Protein AF-W5WEG9-F1 (afdb_monomer)

pLDDT: mean 80.94, std 6.18, range [58.5, 92.62]

Secondary structure (DSSP, 8-state):
-HHHHHHHHSTT-HHHHHHHHHHHHHHHHHHHHHHHHHHS-PPPPHHHHHHHHHHHHHHHHHHHHHHHHTT-S-HHHHHHHHHHHHHHHHHHHHHHHHHHHHH-SSHHHHHHHHHHHHHHHHHHHHHH-SSHHHHHHHHHHHHHHHHHHHHHHHT-

Nearest PDB structures (foldseek):
  8jd1-assembly1_2  TM=3.253E-01  e=3.189E+00  Homo sapiens

Foldseek 3Di:
DVLLVQLLVVAPPLVVLLVSLLVVQQVVLVVVVCCCCPPVVDDDDPVVSVVSNVVSNVLSSLSSSLSNCLPPPDLVSNLLSLLSVLQVLLLQLVVLQVVCVVPVPPNVVSPVSSVVSNVCSLCVSVVSDPDPVSSVSSVVSSVVSS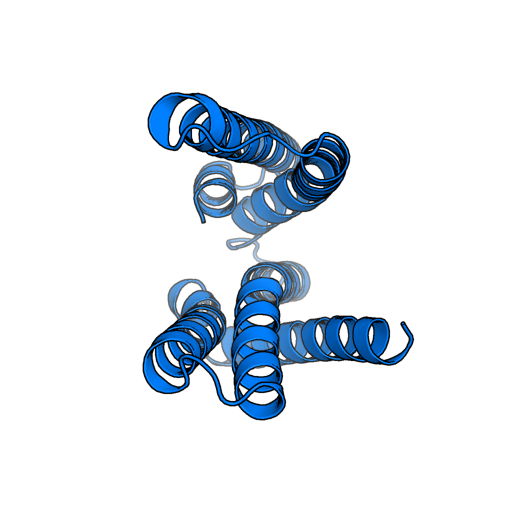VVVVVVVVVD

Structure (mmCIF, N/CA/C/O backbone):
data_AF-W5WEG9-F1
#
_entry.id   AF-W5WEG9-F1
#
loop_
_atom_site.group_PDB
_atom_site.id
_atom_site.type_symbol
_atom_site.label_atom_id
_atom_site.label_alt_id
_atom_site.label_comp_id
_atom_site.label_asym_id
_atom_site.label_entity_id
_atom_site.label_seq_id
_atom_site.pdbx_PDB_ins_code
_atom_site.Cartn_x
_atom_site.Cartn_y
_atom_site.Cartn_z
_atom_site.occupancy
_atom_site.B_iso_or_equiv
_atom_site.auth_seq_id
_atom_site.auth_comp_id
_atom_site.auth_asym_id
_atom_site.auth_atom_id
_atom_site.pdbx_PDB_model_num
ATOM 1 N N . MET A 1 1 ? 4.625 -3.050 3.878 1.00 58.50 1 MET A N 1
ATOM 2 C CA . MET A 1 1 ? 4.044 -3.956 4.902 1.00 58.50 1 MET A CA 1
ATOM 3 C C . MET A 1 1 ? 4.508 -3.639 6.323 1.00 58.50 1 MET A C 1
ATOM 5 O O . MET A 1 1 ? 3.668 -3.621 7.213 1.00 58.50 1 MET A O 1
ATOM 9 N N . ILE A 1 2 ? 5.797 -3.344 6.544 1.00 74.31 2 ILE A N 1
ATOM 10 C CA . ILE A 1 2 ? 6.351 -3.086 7.890 1.00 74.31 2 ILE A CA 1
ATOM 11 C C . ILE A 1 2 ? 5.648 -1.909 8.586 1.00 74.31 2 ILE A C 1
ATOM 13 O O . ILE A 1 2 ? 5.248 -2.027 9.734 1.00 74.31 2 ILE A O 1
ATOM 17 N N . THR A 1 3 ? 5.386 -0.817 7.868 1.00 74.38 3 THR A N 1
ATOM 18 C CA . THR A 1 3 ? 4.725 0.394 8.394 1.00 74.38 3 THR A CA 1
ATOM 19 C C . THR A 1 3 ? 3.315 0.129 8.933 1.00 74.38 3 THR A C 1
ATOM 21 O O . THR A 1 3 ? 2.974 0.569 10.028 1.00 74.38 3 THR A O 1
ATOM 24 N N . ILE A 1 4 ? 2.517 -0.650 8.196 1.00 70.25 4 ILE A N 1
ATOM 25 C CA . ILE A 1 4 ? 1.171 -1.081 8.603 1.00 70.25 4 ILE A CA 1
ATOM 26 C C . ILE A 1 4 ? 1.256 -2.014 9.816 1.00 70.25 4 ILE A C 1
ATOM 28 O O . ILE A 1 4 ? 0.478 -1.864 10.756 1.00 70.25 4 ILE A O 1
ATOM 32 N N . GLY A 1 5 ? 2.210 -2.952 9.821 1.00 75.56 5 GLY A N 1
ATOM 33 C CA . GLY A 1 5 ? 2.431 -3.869 10.942 1.00 75.56 5 GLY A CA 1
ATOM 34 C C . GLY A 1 5 ? 2.830 -3.142 12.229 1.00 75.56 5 GLY A C 1
ATOM 35 O O . GLY A 1 5 ? 2.264 -3.404 13.288 1.00 75.56 5 GLY A O 1
ATOM 36 N N . VAL A 1 6 ? 3.739 -2.168 12.129 1.00 80.06 6 VAL A N 1
ATOM 37 C CA . VAL A 1 6 ? 4.136 -1.296 13.244 1.00 80.06 6 VAL A CA 1
ATOM 38 C C . VAL A 1 6 ? 2.929 -0.510 13.761 1.00 80.06 6 VAL A C 1
ATOM 40 O O . VAL A 1 6 ? 2.660 -0.510 14.961 1.00 80.06 6 VAL A O 1
ATOM 43 N N . GLY A 1 7 ? 2.136 0.078 12.862 1.00 77.38 7 GLY A N 1
ATOM 44 C CA . GLY A 1 7 ? 0.908 0.779 13.227 1.00 77.38 7 GLY A CA 1
ATOM 45 C C . GLY A 1 7 ? -0.137 -0.115 13.903 1.00 77.38 7 GLY A C 1
ATOM 46 O O . GLY A 1 7 ? -0.775 0.300 14.868 1.00 77.38 7 GLY A O 1
ATOM 47 N N . ALA A 1 8 ? -0.278 -1.369 13.467 1.00 77.25 8 ALA A N 1
ATOM 48 C CA . ALA A 1 8 ? -1.230 -2.329 14.032 1.00 77.25 8 ALA A CA 1
ATOM 49 C C . ALA A 1 8 ? -0.933 -2.723 15.492 1.00 77.25 8 ALA A C 1
ATOM 51 O O . ALA A 1 8 ? -1.845 -3.165 16.207 1.00 77.25 8 ALA A O 1
ATOM 52 N N . ASN A 1 9 ? 0.316 -2.542 15.937 1.00 84.00 9 ASN A N 1
ATOM 53 C CA . ASN A 1 9 ? 0.730 -2.713 17.330 1.00 84.00 9 ASN A CA 1
ATOM 54 C C . ASN A 1 9 ? 0.426 -1.477 18.199 1.00 84.00 9 ASN A C 1
ATOM 56 O O . ASN A 1 9 ? 0.274 -1.606 19.410 1.00 84.00 9 ASN A O 1
ATOM 60 N N . LEU A 1 10 ? 0.235 -0.301 17.594 1.00 82.94 10 LEU A N 1
ATOM 61 C CA . LEU A 1 10 ? -0.058 0.973 18.266 1.00 82.94 10 LEU A CA 1
ATOM 62 C C . LEU A 1 10 ? -1.567 1.280 18.257 1.00 82.94 10 LEU A C 1
ATOM 64 O O . LEU A 1 10 ? -2.027 2.318 17.770 1.00 82.94 10 LEU A O 1
ATOM 68 N N . ARG A 1 11 ? -2.368 0.342 18.783 1.00 79.19 11 ARG A N 1
ATOM 69 C CA . ARG A 1 11 ? -3.841 0.438 18.801 1.00 79.19 11 ARG A CA 1
ATOM 70 C C . ARG A 1 11 ? -4.315 1.751 19.435 1.00 79.19 11 ARG A C 1
ATOM 72 O O . ARG A 1 11 ? -3.857 2.125 20.508 1.00 79.19 11 ARG A O 1
ATOM 79 N N . ASN A 1 12 ? -5.284 2.409 18.796 1.00 77.38 12 ASN A N 1
ATOM 80 C CA . ASN A 1 12 ? -5.888 3.686 19.216 1.00 77.38 12 ASN A CA 1
ATOM 81 C C . ASN A 1 12 ? -4.921 4.885 19.315 1.00 77.38 12 ASN A C 1
ATOM 83 O O . ASN A 1 12 ? -5.356 5.988 19.639 1.00 77.38 12 ASN A O 1
ATOM 87 N N . GLN A 1 13 ? -3.641 4.716 18.981 1.00 85.88 13 GLN A N 1
ATOM 88 C CA . GLN A 1 13 ? -2.633 5.774 19.014 1.00 85.88 13 GLN A CA 1
ATOM 89 C C . GLN A 1 13 ? -2.250 6.186 17.591 1.00 85.88 13 GLN A C 1
ATOM 91 O O . GLN A 1 13 ? -1.090 6.120 17.196 1.00 85.88 13 GLN A O 1
ATOM 96 N N . TRP A 1 14 ? -3.237 6.627 16.807 1.00 80.44 14 TRP A N 1
ATOM 97 C CA . TRP A 1 14 ? -3.074 6.940 15.379 1.00 80.44 14 TRP A CA 1
ATOM 98 C C . TRP A 1 14 ? -1.935 7.930 15.093 1.00 80.44 14 TRP A C 1
ATOM 100 O O . TRP A 1 14 ? -1.254 7.793 14.083 1.00 80.44 14 TRP A O 1
ATOM 110 N N . ARG A 1 15 ? -1.671 8.877 16.005 1.00 85.75 15 ARG A N 1
ATOM 111 C CA . ARG A 1 15 ? -0.544 9.821 15.900 1.00 85.75 15 ARG A CA 1
ATOM 112 C C . ARG A 1 15 ? 0.812 9.126 16.015 1.00 85.75 15 ARG A C 1
ATOM 114 O O . ARG A 1 15 ? 1.687 9.351 15.187 1.00 85.75 15 ARG A O 1
ATOM 121 N N . LEU A 1 16 ? 0.975 8.264 17.019 1.00 86.19 16 LEU A N 1
ATOM 122 C CA . LEU A 1 16 ? 2.210 7.499 17.213 1.00 86.19 16 LEU A CA 1
ATOM 123 C C . LEU A 1 16 ? 2.391 6.470 16.099 1.00 86.19 16 LEU A C 1
ATOM 125 O O . LEU A 1 16 ? 3.496 6.298 15.603 1.00 86.19 16 LEU A O 1
ATOM 129 N N . ALA A 1 17 ? 1.303 5.852 15.644 1.00 84.94 17 ALA A N 1
ATOM 130 C CA . ALA A 1 17 ? 1.312 4.943 14.510 1.00 84.94 17 ALA A CA 1
ATOM 131 C C . ALA A 1 17 ? 1.720 5.643 13.207 1.00 84.94 17 ALA A C 1
ATOM 133 O O . ALA A 1 17 ? 2.514 5.098 12.445 1.00 84.94 17 ALA A O 1
ATOM 134 N N . ALA A 1 18 ? 1.237 6.866 12.975 1.00 81.25 18 ALA A N 1
ATOM 135 C CA . ALA A 1 18 ? 1.644 7.690 11.845 1.00 81.25 18 ALA A CA 1
ATOM 136 C C . ALA A 1 18 ? 3.139 8.046 11.904 1.00 81.25 18 ALA A C 1
ATOM 138 O O . ALA A 1 18 ? 3.852 7.866 10.919 1.00 81.25 18 ALA A O 1
ATOM 139 N N . LEU A 1 19 ? 3.641 8.481 13.064 1.00 87.06 19 LEU A N 1
ATOM 140 C CA . LEU A 1 19 ? 5.068 8.765 13.254 1.00 87.06 19 LEU A CA 1
ATOM 141 C C . LEU A 1 19 ? 5.929 7.513 13.062 1.00 87.06 19 LEU A C 1
ATOM 143 O O . LEU A 1 19 ? 6.942 7.555 12.370 1.00 87.06 19 LEU A O 1
ATOM 147 N N . ALA A 1 20 ? 5.507 6.378 13.613 1.00 85.25 20 ALA A N 1
ATOM 148 C CA . ALA A 1 20 ? 6.223 5.122 13.453 1.00 85.25 20 ALA A CA 1
ATOM 149 C C . ALA A 1 20 ? 6.226 4.657 11.985 1.00 85.25 20 ALA A C 1
ATOM 151 O O . ALA A 1 20 ? 7.245 4.187 11.478 1.00 85.25 20 ALA A O 1
ATOM 152 N N . GLY A 1 21 ? 5.115 4.855 11.269 1.00 82.25 21 GLY A N 1
ATOM 153 C CA . GLY A 1 21 ? 5.023 4.623 9.831 1.00 82.25 21 GLY A CA 1
ATOM 154 C C . GLY A 1 21 ? 5.936 5.545 9.018 1.00 82.25 21 GLY A C 1
ATOM 155 O O . GLY A 1 21 ? 6.604 5.076 8.100 1.00 82.25 21 GLY A O 1
ATOM 156 N N . LEU A 1 22 ? 6.026 6.828 9.377 1.00 84.12 22 LEU A N 1
ATOM 157 C CA . LEU A 1 22 ? 6.958 7.781 8.770 1.00 84.12 22 LEU A CA 1
ATOM 158 C C . LEU A 1 22 ? 8.411 7.324 8.931 1.00 84.12 22 LEU A C 1
ATOM 160 O O . LEU A 1 22 ? 9.118 7.166 7.939 1.00 84.12 22 LEU A O 1
ATOM 164 N N . VAL A 1 23 ? 8.831 7.053 10.170 1.00 87.62 23 VAL A N 1
ATOM 165 C CA . VAL A 1 23 ? 10.198 6.612 10.489 1.00 87.62 23 VAL A CA 1
ATOM 166 C C . VAL A 1 23 ? 10.536 5.320 9.749 1.00 87.62 23 VAL A C 1
ATOM 168 O O . VAL A 1 23 ? 11.606 5.205 9.156 1.00 87.62 23 VAL A O 1
ATOM 171 N N . THR A 1 24 ? 9.600 4.370 9.712 1.00 85.69 24 THR A N 1
ATOM 172 C CA . THR A 1 24 ? 9.803 3.096 9.014 1.00 85.69 24 THR A CA 1
ATOM 173 C C . THR A 1 24 ? 9.954 3.294 7.503 1.00 85.69 24 THR A C 1
ATOM 175 O O . THR A 1 24 ? 10.818 2.662 6.900 1.00 85.69 24 THR A O 1
ATOM 178 N N . GLN A 1 25 ? 9.153 4.165 6.873 1.00 84.44 25 GLN A N 1
ATOM 179 C CA . GLN A 1 25 ? 9.291 4.419 5.435 1.00 84.44 25 GLN A CA 1
ATOM 180 C C . GLN A 1 25 ? 10.586 5.156 5.089 1.00 84.44 25 GLN A C 1
ATOM 182 O O . GLN A 1 25 ? 11.253 4.790 4.126 1.00 84.44 25 GLN A O 1
ATOM 187 N N . ILE A 1 26 ? 10.971 6.160 5.882 1.00 84.00 26 ILE A N 1
ATOM 188 C CA . ILE A 1 26 ? 12.247 6.861 5.695 1.00 84.00 26 ILE A CA 1
ATOM 189 C C . ILE A 1 26 ? 13.407 5.868 5.814 1.00 84.00 26 ILE A C 1
ATOM 191 O O . ILE A 1 26 ? 14.294 5.862 4.960 1.00 84.00 26 ILE A O 1
ATOM 195 N N . GLY A 1 27 ? 13.371 4.987 6.819 1.00 84.25 27 GLY A N 1
ATOM 196 C CA . GLY A 1 27 ? 14.353 3.917 6.978 1.00 84.25 27 GLY A CA 1
ATOM 197 C C . GLY A 1 27 ? 14.418 3.008 5.750 1.00 84.25 27 GLY A C 1
ATOM 198 O O . GLY A 1 27 ? 15.501 2.787 5.223 1.00 84.25 27 GLY A O 1
ATOM 199 N N . LEU A 1 28 ? 13.271 2.555 5.232 1.00 84.06 28 LEU A N 1
ATOM 200 C CA . LEU A 1 28 ? 13.207 1.692 4.046 1.00 84.06 28 LEU A CA 1
ATOM 201 C C . LEU A 1 28 ? 13.777 2.353 2.787 1.00 84.06 28 LEU A C 1
ATOM 203 O O . LEU A 1 28 ? 14.576 1.731 2.088 1.00 84.06 28 LEU A O 1
ATOM 207 N N . VAL A 1 29 ? 13.398 3.603 2.506 1.00 84.44 29 VAL A N 1
ATOM 208 C CA . VAL A 1 29 ? 13.931 4.361 1.363 1.00 84.44 29 VAL A CA 1
ATOM 209 C C . VAL A 1 29 ? 15.439 4.544 1.504 1.00 84.44 29 VAL A C 1
ATOM 211 O O . VAL A 1 29 ? 16.183 4.274 0.561 1.00 84.44 29 VAL A O 1
ATOM 214 N N . THR A 1 30 ? 15.898 4.932 2.695 1.00 83.88 30 THR A N 1
ATOM 215 C CA . THR A 1 30 ? 17.325 5.132 2.973 1.00 83.88 30 THR A CA 1
ATOM 216 C C . THR A 1 30 ? 18.102 3.828 2.794 1.00 83.88 30 THR A C 1
ATOM 218 O O . THR A 1 30 ? 19.081 3.799 2.056 1.00 83.88 30 THR A O 1
ATOM 221 N N . SER A 1 31 ? 17.644 2.722 3.388 1.00 83.56 31 SER A N 1
ATOM 222 C CA . SER A 1 31 ? 18.289 1.411 3.263 1.00 83.56 31 SER A CA 1
ATOM 223 C C . SER A 1 31 ? 18.304 0.892 1.826 1.00 83.56 31 SER A C 1
ATOM 225 O O . SER A 1 31 ? 19.329 0.370 1.397 1.00 83.56 31 SER A O 1
ATOM 227 N N . TYR A 1 32 ? 17.215 1.056 1.066 1.00 83.00 32 TYR A N 1
ATOM 228 C CA . TYR A 1 32 ? 17.167 0.653 -0.342 1.00 83.00 32 TYR A CA 1
ATOM 229 C C . TYR A 1 32 ? 18.214 1.398 -1.174 1.00 83.00 32 TYR A C 1
ATOM 231 O O . TYR A 1 32 ? 18.953 0.780 -1.941 1.00 83.00 32 TYR A O 1
ATOM 239 N N . TYR A 1 33 ? 18.311 2.717 -1.008 1.00 78.88 33 TYR A N 1
ATOM 240 C CA . TYR A 1 33 ? 19.258 3.515 -1.778 1.00 78.88 33 TYR A CA 1
ATOM 241 C C . TYR A 1 33 ? 20.706 3.318 -1.343 1.00 78.88 33 TYR A C 1
ATOM 243 O O . TYR A 1 33 ? 21.567 3.239 -2.216 1.00 78.88 33 TYR A O 1
ATOM 251 N N . SER A 1 34 ? 20.969 3.147 -0.046 1.00 80.19 34 SER A N 1
ATOM 252 C CA . SER A 1 34 ? 22.293 2.762 0.452 1.00 80.19 34 SER A CA 1
ATOM 253 C C . SER A 1 34 ? 22.715 1.391 -0.076 1.00 80.19 34 SER A C 1
ATOM 255 O O . SER A 1 34 ? 23.841 1.224 -0.528 1.00 80.19 34 SER A O 1
ATOM 257 N N . ALA A 1 35 ? 21.809 0.408 -0.091 1.00 80.31 35 ALA A N 1
ATOM 258 C CA . ALA A 1 35 ? 22.088 -0.901 -0.673 1.00 80.31 35 ALA A CA 1
ATOM 259 C C . ALA A 1 35 ? 22.362 -0.791 -2.181 1.00 80.31 35 ALA A C 1
ATOM 261 O O . ALA A 1 35 ? 23.316 -1.375 -2.681 1.00 80.31 35 ALA A O 1
ATOM 262 N N . LYS A 1 36 ? 21.569 -0.003 -2.913 1.00 77.75 36 LYS A N 1
ATOM 263 C CA . LYS A 1 36 ? 21.718 0.158 -4.364 1.00 77.75 36 LYS A CA 1
ATOM 264 C C . LYS A 1 36 ? 23.007 0.884 -4.760 1.00 77.75 36 LYS A C 1
ATOM 266 O O . LYS A 1 36 ? 23.621 0.503 -5.752 1.00 77.75 36 LYS A O 1
ATOM 271 N N . SER A 1 37 ? 23.426 1.898 -4.003 1.00 75.38 37 SER A N 1
ATOM 272 C CA . SER A 1 37 ? 24.675 2.616 -4.274 1.00 75.38 37 SER A CA 1
ATOM 273 C C . SER A 1 37 ? 25.911 1.812 -3.884 1.00 75.38 37 SER A C 1
ATOM 275 O O . SER A 1 37 ? 26.870 1.781 -4.649 1.00 75.38 37 SER A O 1
ATOM 277 N N . VAL A 1 38 ? 25.884 1.137 -2.729 1.00 73.25 38 VAL A N 1
ATOM 278 C CA . VAL A 1 38 ? 27.046 0.416 -2.188 1.00 73.25 38 VAL A CA 1
ATOM 279 C C . VAL A 1 38 ? 27.216 -0.965 -2.823 1.00 73.25 38 VAL A C 1
ATOM 281 O O . VAL A 1 38 ? 28.337 -1.343 -3.144 1.00 73.25 38 VAL A O 1
ATOM 284 N N . LEU A 1 39 ? 26.132 -1.726 -3.017 1.00 68.38 39 LEU A N 1
ATOM 285 C CA . LEU A 1 39 ? 26.214 -3.125 -3.466 1.00 68.38 39 LEU A CA 1
ATOM 286 C C . LEU A 1 39 ? 26.129 -3.280 -4.986 1.00 68.38 39 LEU A C 1
ATOM 288 O O . LEU A 1 39 ? 26.741 -4.192 -5.530 1.00 68.38 39 LEU A O 1
ATOM 292 N N . ALA A 1 40 ? 25.364 -2.427 -5.673 1.00 70.19 40 ALA A N 1
ATOM 293 C CA . ALA A 1 40 ? 25.126 -2.574 -7.112 1.00 70.19 40 ALA A CA 1
ATOM 294 C C . ALA A 1 40 ? 25.946 -1.602 -7.978 1.00 70.19 40 ALA A C 1
ATOM 296 O O . ALA A 1 40 ? 25.884 -1.685 -9.202 1.00 70.19 40 ALA A O 1
ATOM 297 N N . GLY A 1 41 ? 26.686 -0.663 -7.371 1.00 72.00 41 GLY A N 1
ATOM 298 C CA . GLY A 1 41 ? 27.528 0.304 -8.088 1.00 72.00 41 GLY A CA 1
ATOM 299 C C . GLY A 1 41 ? 26.763 1.222 -9.052 1.00 72.00 41 GLY A C 1
ATOM 300 O O . GLY A 1 41 ? 27.363 1.845 -9.926 1.00 72.00 41 GLY A O 1
ATOM 301 N N . HIS A 1 42 ? 25.436 1.298 -8.934 1.00 71.62 42 HIS A N 1
ATOM 302 C CA . HIS A 1 42 ? 24.611 2.087 -9.838 1.00 71.62 42 HIS A CA 1
ATOM 303 C C . HIS A 1 42 ? 24.515 3.546 -9.370 1.00 71.62 42 HIS A C 1
ATOM 305 O O . HIS A 1 42 ? 24.237 3.790 -8.191 1.00 71.62 42 HIS A O 1
ATOM 311 N N . PRO A 1 43 ? 24.679 4.530 -10.276 1.00 70.31 43 PRO A N 1
ATOM 312 C CA . PRO A 1 43 ? 24.562 5.939 -9.927 1.00 70.31 43 PRO A CA 1
ATOM 313 C C . PRO A 1 43 ? 23.147 6.261 -9.431 1.00 70.31 43 PRO A C 1
ATOM 315 O O . PRO A 1 43 ? 22.138 5.912 -10.051 1.00 70.31 43 PRO A O 1
ATOM 318 N N . LEU A 1 44 ? 23.077 6.932 -8.281 1.00 71.94 44 LEU A N 1
ATOM 319 C CA . LEU A 1 44 ? 21.829 7.380 -7.676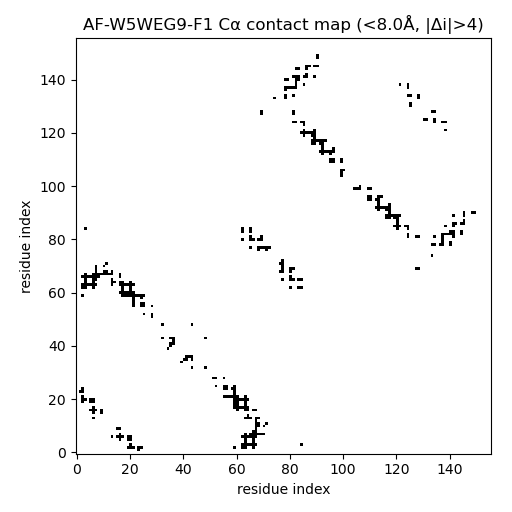 1.00 71.94 44 LEU A CA 1
ATOM 320 C C . LEU A 1 44 ? 21.300 8.610 -8.417 1.00 71.94 44 LEU A C 1
ATOM 322 O O . LEU A 1 44 ? 21.920 9.670 -8.401 1.00 71.94 44 LEU A O 1
ATOM 326 N N . SER A 1 45 ? 20.113 8.501 -9.011 1.00 80.44 45 SER A N 1
ATOM 327 C CA . SER A 1 45 ? 19.381 9.682 -9.471 1.00 80.44 45 SER A CA 1
ATOM 328 C C . SER A 1 45 ? 18.855 10.462 -8.263 1.00 80.44 45 SER A C 1
ATOM 330 O O . SER A 1 45 ? 18.007 9.962 -7.517 1.00 80.44 45 SER A O 1
ATOM 332 N N . VAL A 1 46 ? 19.333 11.700 -8.092 1.00 76.75 46 VAL A N 1
ATOM 333 C CA . VAL A 1 46 ? 18.861 12.631 -7.050 1.00 76.75 46 VAL A CA 1
ATOM 334 C C . VAL A 1 46 ? 17.353 12.863 -7.180 1.00 76.75 46 VAL A C 1
ATOM 336 O O . VAL A 1 46 ? 16.645 12.883 -6.176 1.00 76.75 46 VAL A O 1
ATOM 339 N N . ALA A 1 47 ? 16.840 12.946 -8.412 1.00 73.19 47 ALA A N 1
ATOM 340 C CA . ALA A 1 47 ? 15.410 13.095 -8.670 1.00 73.19 47 ALA A CA 1
ATOM 341 C C . ALA A 1 47 ? 14.604 11.904 -8.128 1.00 73.19 47 ALA A C 1
ATOM 343 O O . ALA A 1 47 ? 13.587 12.100 -7.465 1.00 73.19 47 ALA A O 1
ATOM 344 N N . SER A 1 48 ? 15.083 10.673 -8.337 1.00 70.19 48 SER A N 1
ATOM 345 C CA . SER A 1 48 ? 14.424 9.486 -7.788 1.00 70.19 48 SER A CA 1
ATOM 346 C C . SER A 1 48 ? 14.446 9.507 -6.259 1.00 70.19 48 SER A C 1
ATOM 348 O O . SER A 1 48 ? 13.400 9.331 -5.644 1.00 70.19 48 SER A O 1
ATOM 350 N N . LEU A 1 49 ? 15.591 9.800 -5.633 1.00 77.38 49 LEU A N 1
ATOM 351 C CA . LEU A 1 49 ? 15.688 9.877 -4.171 1.00 77.38 49 LEU A CA 1
ATOM 352 C C . LEU A 1 49 ? 14.678 10.874 -3.583 1.00 77.38 49 LEU A C 1
ATOM 354 O O . LEU A 1 49 ? 13.988 10.545 -2.618 1.00 77.38 49 LEU A O 1
ATOM 358 N N . VAL A 1 50 ? 14.554 12.061 -4.183 1.00 80.38 50 VAL A N 1
ATOM 359 C CA . VAL A 1 50 ? 13.600 13.094 -3.751 1.00 80.38 50 VAL A CA 1
ATOM 360 C C . VAL A 1 50 ? 12.158 12.608 -3.900 1.00 80.38 50 VAL A C 1
ATOM 362 O O . VAL A 1 50 ? 11.390 12.693 -2.944 1.00 80.38 50 VAL A O 1
ATOM 365 N N . ILE A 1 51 ? 11.792 12.044 -5.055 1.00 73.25 51 ILE A N 1
ATOM 366 C CA . ILE A 1 51 ? 10.432 11.544 -5.305 1.00 73.25 51 ILE A CA 1
ATOM 367 C C . ILE A 1 51 ? 10.071 10.434 -4.313 1.00 73.25 51 ILE A C 1
ATOM 369 O O . ILE A 1 51 ? 9.028 10.505 -3.667 1.00 73.25 51 ILE A O 1
ATOM 373 N N . TYR A 1 52 ? 10.936 9.434 -4.137 1.00 74.06 52 TYR A N 1
ATOM 374 C CA . TYR A 1 52 ? 10.670 8.324 -3.220 1.00 74.06 52 TYR A CA 1
ATOM 375 C C . TYR A 1 52 ? 10.667 8.764 -1.753 1.00 74.06 52 TYR A C 1
ATOM 377 O O . TYR A 1 52 ? 9.878 8.239 -0.971 1.00 74.06 52 TYR A O 1
ATOM 385 N N . SER A 1 53 ? 11.472 9.763 -1.381 1.00 79.00 53 SER A N 1
ATOM 386 C CA . SER A 1 53 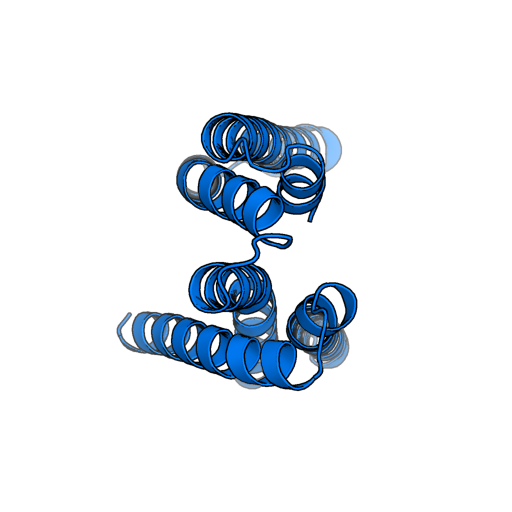? 11.432 10.357 -0.039 1.00 79.00 53 SER A CA 1
ATOM 387 C C . SER A 1 53 ? 10.121 11.101 0.209 1.00 79.00 53 SER A C 1
ATOM 389 O O . SER A 1 53 ? 9.504 10.914 1.253 1.00 79.00 53 SER A O 1
ATOM 391 N N . LEU A 1 54 ? 9.642 11.888 -0.760 1.00 79.94 54 LEU A N 1
ATOM 392 C CA . LEU A 1 54 ? 8.340 12.552 -0.665 1.00 79.94 54 LEU A CA 1
ATOM 393 C C . LEU A 1 54 ? 7.214 11.524 -0.542 1.00 79.94 54 LEU A C 1
ATOM 395 O O . LEU A 1 54 ? 6.399 11.608 0.375 1.00 79.94 54 LEU A O 1
ATOM 399 N N . VAL A 1 55 ? 7.210 10.502 -1.399 1.00 74.50 55 VAL A N 1
ATOM 400 C CA . VAL A 1 55 ? 6.239 9.402 -1.323 1.00 74.50 55 VAL A CA 1
ATOM 401 C C . VAL A 1 55 ? 6.297 8.720 0.046 1.00 74.50 55 VAL A C 1
ATOM 403 O O . VAL A 1 55 ? 5.251 8.487 0.642 1.00 74.50 55 VAL A O 1
ATOM 406 N N . ALA A 1 56 ? 7.486 8.459 0.593 1.00 75.06 56 ALA A N 1
ATOM 407 C CA . ALA A 1 56 ? 7.657 7.903 1.934 1.00 75.06 56 ALA A CA 1
ATOM 408 C C . ALA A 1 56 ? 7.090 8.805 3.040 1.00 75.06 56 ALA A C 1
ATOM 410 O O . ALA A 1 56 ? 6.437 8.300 3.957 1.00 75.06 56 ALA A O 1
ATOM 411 N N . VAL A 1 57 ? 7.287 10.122 2.938 1.00 81.69 57 VAL A N 1
ATOM 412 C CA . VAL A 1 57 ? 6.778 11.107 3.903 1.00 81.69 57 VAL A CA 1
ATOM 413 C C . VAL A 1 57 ? 5.253 11.148 3.924 1.00 81.69 57 VAL A C 1
ATOM 415 O O . VAL A 1 57 ? 4.671 11.295 4.995 1.00 81.69 57 VAL A O 1
ATOM 418 N N . PHE A 1 58 ? 4.590 10.965 2.781 1.00 75.81 58 PHE A N 1
ATOM 419 C CA . PHE A 1 58 ? 3.126 10.933 2.722 1.00 75.81 58 PHE A CA 1
ATOM 420 C C . PHE A 1 58 ? 2.552 9.543 3.026 1.00 75.81 58 PHE A C 1
ATOM 422 O O . PHE A 1 58 ? 1.624 9.403 3.824 1.00 75.81 58 PHE A O 1
ATOM 429 N N . ALA A 1 59 ? 3.116 8.495 2.428 1.00 72.50 59 ALA A N 1
ATOM 430 C CA . ALA A 1 59 ? 2.612 7.132 2.555 1.00 72.50 59 ALA A CA 1
ATOM 431 C C . ALA A 1 59 ? 2.898 6.526 3.935 1.00 72.50 59 ALA A C 1
ATOM 433 O O . ALA A 1 59 ? 2.068 5.790 4.458 1.00 72.50 59 ALA A O 1
ATOM 434 N N . GLY A 1 60 ? 4.042 6.834 4.553 1.00 77.56 60 GLY A N 1
ATOM 435 C CA . GLY A 1 60 ? 4.431 6.304 5.863 1.00 77.56 60 GLY A CA 1
ATOM 436 C C . GLY A 1 60 ? 3.394 6.584 6.954 1.00 77.56 60 GLY A C 1
ATOM 437 O O . GLY A 1 60 ? 2.854 5.625 7.517 1.00 77.56 60 GLY A O 1
ATOM 438 N N . PRO A 1 61 ? 3.051 7.859 7.215 1.00 79.62 61 PRO A N 1
ATOM 439 C CA . PRO A 1 61 ? 1.993 8.248 8.141 1.00 79.62 61 PRO A CA 1
ATOM 440 C C . PRO A 1 61 ? 0.650 7.590 7.854 1.00 79.62 61 PRO A C 1
ATOM 442 O O . PRO A 1 61 ? 0.018 7.068 8.772 1.00 79.62 61 PRO A O 1
ATOM 445 N N . LEU A 1 62 ? 0.229 7.579 6.586 1.00 75.25 62 LEU A N 1
ATOM 446 C CA . LEU A 1 62 ? -1.056 7.015 6.175 1.00 75.25 62 LEU A CA 1
ATOM 447 C C . LEU A 1 62 ? -1.105 5.504 6.407 1.00 75.25 62 LEU A C 1
ATOM 449 O O . LEU A 1 62 ? -2.061 5.009 6.997 1.00 75.25 62 LEU A O 1
ATOM 453 N N . CYS A 1 63 ? -0.061 4.772 6.018 1.00 74.06 63 CYS A N 1
ATOM 454 C CA . CYS A 1 63 ? 0.043 3.334 6.243 1.00 74.06 63 CYS A CA 1
ATOM 455 C C . CYS A 1 63 ? 0.126 2.984 7.736 1.00 74.06 63 CYS A C 1
ATOM 457 O O . CYS A 1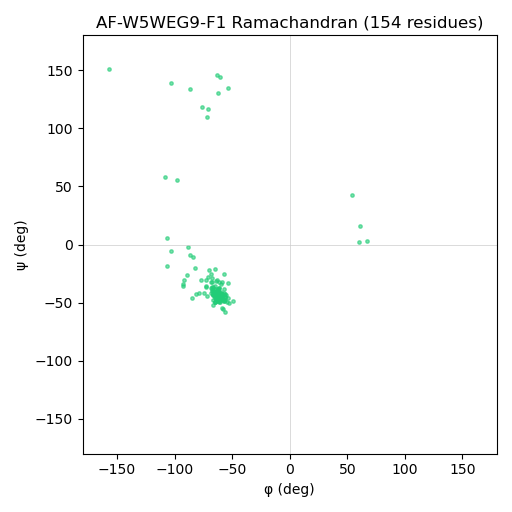 63 ? -0.510 2.028 8.180 1.00 74.06 63 CYS A O 1
ATOM 459 N N . GLY A 1 64 ? 0.884 3.752 8.521 1.00 77.38 64 GLY A N 1
ATOM 460 C CA . GLY A 1 64 ? 0.985 3.563 9.967 1.00 77.38 64 GLY A CA 1
ATOM 461 C C . GLY A 1 64 ? -0.346 3.818 10.678 1.00 77.38 64 GLY A C 1
ATOM 462 O O . GLY A 1 64 ? -0.829 2.967 11.426 1.00 77.38 64 GLY A O 1
ATOM 463 N N . ALA A 1 65 ? -0.999 4.945 10.384 1.00 76.81 65 ALA A N 1
ATOM 464 C CA . ALA A 1 65 ? -2.318 5.272 10.920 1.00 76.81 65 ALA A CA 1
ATOM 465 C C . ALA A 1 65 ? -3.381 4.247 10.496 1.00 76.81 65 ALA A C 1
ATOM 467 O O . ALA A 1 65 ? -4.148 3.782 11.339 1.00 76.81 65 ALA A O 1
ATOM 468 N N . ALA A 1 66 ? -3.384 3.836 9.222 1.00 72.19 66 ALA A N 1
ATOM 469 C CA . ALA A 1 66 ? -4.260 2.783 8.719 1.00 72.19 66 ALA A CA 1
ATOM 470 C C . ALA A 1 66 ? -4.089 1.493 9.531 1.00 72.19 66 ALA A C 1
ATOM 472 O O . ALA A 1 66 ? -5.090 0.915 9.947 1.00 72.19 66 ALA A O 1
ATOM 473 N N . GLY A 1 67 ? -2.844 1.104 9.839 1.00 74.19 67 GLY A N 1
ATOM 474 C CA . GLY A 1 67 ? -2.506 -0.026 10.709 1.00 74.19 67 GLY A CA 1
ATOM 475 C C . GLY A 1 67 ? -3.167 0.047 12.090 1.00 74.19 67 GLY A C 1
ATOM 476 O O . GLY A 1 67 ? -3.830 -0.904 12.512 1.00 74.19 67 GLY A O 1
ATOM 477 N N . ALA A 1 68 ? -3.058 1.190 12.772 1.00 78.62 68 ALA A N 1
ATOM 478 C CA . ALA A 1 68 ? -3.690 1.402 14.080 1.00 78.62 68 ALA A CA 1
ATOM 479 C C . ALA A 1 68 ? -5.226 1.346 14.014 1.00 78.62 68 ALA A C 1
ATOM 481 O O . ALA A 1 68 ? -5.880 0.904 14.964 1.00 78.62 68 ALA A O 1
ATOM 482 N N . CYS A 1 69 ? -5.792 1.749 12.876 1.00 77.31 69 CYS A N 1
ATOM 483 C CA . CYS A 1 69 ? -7.224 1.790 12.606 1.00 77.31 69 CYS A CA 1
ATOM 484 C C . CYS A 1 69 ? -7.826 0.453 12.138 1.00 77.31 69 CYS A C 1
ATOM 486 O O . CYS A 1 69 ? -9.049 0.302 12.142 1.00 77.31 69 CYS A O 1
ATOM 488 N N . LEU A 1 70 ? -7.014 -0.557 11.797 1.00 73.88 70 LEU A N 1
ATOM 489 C CA . LEU A 1 70 ? -7.497 -1.871 11.328 1.00 73.88 70 LEU A CA 1
ATOM 490 C C . LEU A 1 70 ? -8.436 -2.561 12.327 1.00 73.88 70 LEU A C 1
ATOM 492 O O . LEU A 1 70 ? -9.269 -3.391 11.959 1.00 73.88 70 LEU A O 1
ATOM 496 N N . ARG A 1 71 ? -8.306 -2.224 13.613 1.00 71.06 71 ARG A N 1
ATOM 497 C CA . ARG A 1 71 ? -9.083 -2.815 14.706 1.00 71.06 71 ARG A CA 1
ATOM 498 C C . ARG A 1 71 ? -10.148 -1.881 15.279 1.00 71.06 71 ARG A C 1
ATOM 500 O O . ARG A 1 71 ? -10.805 -2.283 16.246 1.00 71.06 71 ARG A O 1
ATOM 507 N N . ASP A 1 72 ? -10.344 -0.709 14.671 1.00 78.12 72 ASP A N 1
ATOM 508 C CA . ASP A 1 72 ? -11.363 0.260 15.070 1.00 78.12 72 ASP A CA 1
ATOM 509 C C . ASP A 1 72 ? -12.770 -0.362 14.962 1.00 78.12 72 ASP A C 1
ATOM 511 O O . ASP A 1 72 ? -13.064 -1.198 14.094 1.00 78.12 72 ASP A O 1
ATOM 515 N N . ARG A 1 73 ? -13.649 0.018 15.894 1.00 77.44 73 ARG A N 1
ATOM 516 C CA . ARG A 1 73 ? -15.062 -0.375 15.891 1.00 77.44 73 ARG A CA 1
ATOM 517 C C . ARG A 1 73 ? -15.825 0.325 14.766 1.00 77.44 73 ARG A C 1
ATOM 519 O O . ARG A 1 73 ? -16.790 -0.241 14.256 1.00 77.44 73 ARG A O 1
ATOM 526 N N . ARG A 1 74 ? -15.384 1.514 14.348 1.00 82.50 74 ARG A N 1
ATOM 527 C CA . ARG A 1 74 ? -16.001 2.303 13.278 1.00 82.50 74 ARG A CA 1
ATOM 528 C C . ARG A 1 74 ? -15.728 1.658 11.919 1.00 82.50 74 ARG A C 1
ATOM 530 O O . ARG A 1 74 ? -14.613 1.696 11.403 1.00 82.50 74 ARG A O 1
ATOM 537 N N . LEU A 1 75 ? -16.783 1.097 11.328 1.00 82.12 75 LEU A N 1
ATOM 538 C CA . LEU A 1 75 ? -16.759 0.409 10.034 1.00 82.12 75 LEU A CA 1
ATOM 539 C C . LEU A 1 75 ? -16.060 1.224 8.935 1.00 82.12 75 LEU A C 1
ATOM 541 O O . LEU A 1 75 ? -15.209 0.696 8.228 1.00 82.12 75 LEU A O 1
ATOM 545 N N . LEU A 1 76 ? -16.418 2.503 8.805 1.00 85.44 76 LEU A N 1
ATOM 546 C CA . LEU A 1 76 ? -15.963 3.362 7.712 1.00 85.44 76 LEU A CA 1
ATOM 547 C C . LEU A 1 76 ? -14.443 3.579 7.746 1.00 85.44 76 LEU A C 1
ATOM 549 O O . LEU A 1 76 ? -13.774 3.396 6.735 1.00 85.44 76 LEU A O 1
ATOM 553 N N . ILE A 1 77 ? -13.885 3.864 8.926 1.00 81.94 77 ILE A N 1
ATOM 554 C CA . ILE A 1 77 ? -12.438 4.052 9.111 1.00 81.94 77 ILE A CA 1
ATOM 555 C C . ILE A 1 77 ? -11.687 2.756 8.785 1.00 81.94 77 ILE A C 1
ATOM 557 O O . ILE A 1 77 ? -10.676 2.786 8.084 1.00 81.94 77 ILE A O 1
ATOM 561 N N . ARG A 1 78 ? -12.200 1.607 9.240 1.00 81.56 78 ARG A N 1
ATOM 562 C CA . ARG A 1 78 ? -11.596 0.296 8.976 1.00 81.56 78 ARG A CA 1
ATOM 563 C C . ARG A 1 78 ? -11.579 -0.035 7.481 1.00 81.56 78 ARG A C 1
ATOM 565 O O . ARG A 1 78 ? -10.539 -0.418 6.957 1.00 81.56 78 ARG A O 1
ATOM 572 N N . VAL A 1 79 ? -12.708 0.147 6.795 1.00 85.12 79 VAL A N 1
ATOM 573 C CA . VAL A 1 79 ? -12.856 -0.119 5.354 1.00 85.12 79 VAL A CA 1
ATOM 574 C C . VAL A 1 79 ? -11.943 0.780 4.520 1.00 85.12 79 VAL A C 1
ATOM 576 O O . VAL A 1 79 ? -11.249 0.279 3.637 1.00 85.12 79 VAL A O 1
ATOM 579 N N . LEU A 1 80 ? -11.891 2.082 4.824 1.00 84.81 80 LEU A N 1
ATOM 580 C CA . LEU A 1 80 ? -10.996 3.018 4.139 1.00 84.81 80 LEU A CA 1
ATOM 581 C C . LEU A 1 80 ? -9.526 2.651 4.357 1.00 84.81 80 LEU A C 1
ATOM 583 O O . LEU A 1 80 ? -8.756 2.617 3.404 1.00 84.81 80 LEU A O 1
ATOM 587 N N . SER A 1 81 ? -9.150 2.319 5.593 1.00 79.25 81 SER A N 1
ATOM 588 C CA . SER A 1 81 ? -7.775 1.936 5.939 1.00 79.25 81 SER A CA 1
ATOM 589 C C . SER A 1 81 ? -7.326 0.682 5.184 1.00 79.25 81 SER A C 1
ATOM 591 O O . SER A 1 81 ? -6.214 0.636 4.663 1.00 79.25 81 SER A O 1
ATOM 593 N N . LEU A 1 82 ? -8.207 -0.319 5.083 1.00 81.19 82 LEU A N 1
ATOM 594 C CA . LEU A 1 82 ? -7.972 -1.534 4.301 1.00 81.19 82 LEU A CA 1
ATOM 595 C C . LEU A 1 82 ? -7.861 -1.236 2.800 1.00 81.19 82 LEU A C 1
ATOM 597 O O . LEU A 1 82 ? -6.959 -1.753 2.145 1.00 81.19 82 LEU A O 1
ATOM 601 N N . GLY A 1 83 ? -8.734 -0.378 2.265 1.00 84.31 83 GLY A N 1
ATOM 602 C CA . GLY A 1 83 ? -8.700 0.027 0.859 1.00 84.31 83 GLY A CA 1
ATOM 603 C C . GLY A 1 83 ? -7.406 0.759 0.495 1.00 84.31 83 GLY A C 1
ATOM 604 O O . GLY A 1 83 ? -6.735 0.385 -0.463 1.00 84.31 83 GLY A O 1
ATOM 605 N N . VAL A 1 84 ? -6.997 1.732 1.316 1.00 82.00 84 VAL A N 1
ATOM 606 C CA . VAL A 1 84 ? -5.737 2.481 1.156 1.00 82.00 84 VAL A CA 1
ATOM 607 C C . VAL A 1 84 ? -4.516 1.566 1.265 1.00 82.00 84 VAL A C 1
ATOM 609 O O . VAL A 1 84 ? -3.559 1.734 0.518 1.00 82.00 84 VAL A O 1
ATOM 612 N N . ALA A 1 85 ? -4.541 0.572 2.155 1.00 80.62 85 ALA A N 1
ATOM 613 C CA . ALA A 1 85 ? -3.460 -0.407 2.272 1.00 80.62 85 ALA A CA 1
ATOM 614 C C . ALA A 1 85 ? -3.339 -1.331 1.047 1.00 80.62 85 ALA A C 1
ATOM 616 O O . ALA A 1 85 ? -2.247 -1.820 0.760 1.00 80.62 85 ALA A O 1
ATOM 617 N N . SER A 1 86 ? -4.453 -1.578 0.354 1.00 83.75 86 SER A N 1
ATOM 618 C CA . SER A 1 86 ? -4.562 -2.548 -0.742 1.00 83.75 86 SER A CA 1
ATOM 619 C C . SER A 1 86 ? -4.313 -1.921 -2.115 1.00 83.75 86 SER A C 1
ATOM 621 O O . SER A 1 86 ? -3.706 -2.551 -2.977 1.00 83.75 86 SER A O 1
ATOM 623 N N . ALA A 1 87 ? -4.744 -0.671 -2.309 1.00 85.94 87 ALA A N 1
ATOM 624 C CA . ALA A 1 87 ? -4.713 0.014 -3.599 1.00 85.94 87 ALA A CA 1
ATOM 625 C C . ALA A 1 87 ? -3.323 0.097 -4.261 1.00 85.94 87 ALA A C 1
ATOM 627 O O . ALA A 1 87 ? -3.261 -0.166 -5.460 1.00 85.94 87 ALA A O 1
ATOM 628 N N . PRO A 1 88 ? -2.212 0.393 -3.549 1.00 84.88 88 PRO A N 1
ATOM 629 C CA . PRO A 1 88 ? -0.893 0.476 -4.179 1.00 84.88 88 PRO A CA 1
ATOM 630 C C . PRO A 1 88 ? -0.469 -0.835 -4.844 1.00 84.88 88 PRO A C 1
ATOM 632 O O . PRO A 1 88 ? 0.019 -0.822 -5.964 1.00 84.88 88 PRO A O 1
ATOM 635 N N . TRP A 1 89 ? -0.738 -1.975 -4.201 1.00 87.25 89 TRP A N 1
ATOM 636 C CA . TRP A 1 89 ? -0.393 -3.293 -4.738 1.00 87.25 89 TRP A CA 1
ATOM 637 C C . TRP A 1 89 ? -1.173 -3.615 -6.009 1.00 87.25 89 TRP A C 1
ATOM 639 O O . TRP A 1 89 ? -0.612 -4.091 -6.990 1.00 87.25 89 TRP A O 1
ATOM 649 N N . ILE A 1 90 ? -2.473 -3.317 -6.012 1.00 88.12 90 ILE A N 1
ATOM 650 C CA . ILE A 1 90 ? -3.309 -3.539 -7.193 1.00 88.12 90 ILE A CA 1
ATOM 651 C C . ILE A 1 90 ? -2.864 -2.603 -8.324 1.00 88.12 90 ILE A C 1
ATOM 653 O O . ILE A 1 90 ? -2.721 -3.054 -9.456 1.00 88.12 90 ILE A O 1
ATOM 657 N N . ALA A 1 91 ? -2.594 -1.327 -8.028 1.00 87.38 91 ALA A N 1
ATOM 658 C CA . ALA A 1 91 ? -2.138 -0.356 -9.019 1.00 87.38 91 ALA A CA 1
ATOM 659 C C . ALA A 1 91 ? -0.788 -0.747 -9.637 1.00 87.38 91 ALA A C 1
ATOM 661 O O . ALA A 1 91 ? -0.655 -0.743 -10.860 1.00 87.38 91 ALA A O 1
ATOM 662 N N . ASP A 1 92 ? 0.192 -1.129 -8.816 1.00 85.88 92 ASP A N 1
ATOM 663 C CA . ASP A 1 92 ? 1.514 -1.543 -9.291 1.00 85.88 92 ASP A CA 1
ATOM 664 C C . ASP A 1 92 ? 1.435 -2.837 -10.106 1.00 85.88 92 ASP A C 1
ATOM 666 O O . ASP A 1 92 ? 2.068 -2.943 -11.157 1.00 85.88 92 ASP A O 1
ATOM 670 N N . GLY A 1 93 ? 0.593 -3.790 -9.695 1.00 87.31 93 GLY A N 1
ATOM 671 C CA . GLY A 1 93 ? 0.371 -5.010 -10.462 1.00 87.31 93 GLY A CA 1
ATOM 672 C C . GLY A 1 93 ? -0.296 -4.758 -11.818 1.00 87.31 93 GLY A C 1
ATOM 673 O O . GLY A 1 93 ? 0.162 -5.280 -12.835 1.00 87.31 93 GLY A O 1
ATOM 674 N N . VAL A 1 94 ? -1.318 -3.894 -11.867 1.00 88.62 94 VAL A N 1
ATOM 675 C CA . VAL A 1 94 ? -1.973 -3.479 -13.122 1.00 88.62 94 VAL A CA 1
ATOM 676 C C . VAL A 1 94 ? -0.983 -2.767 -14.042 1.00 88.62 94 VAL A C 1
ATOM 678 O O . VAL A 1 94 ? -0.885 -3.122 -15.215 1.00 88.62 94 VAL A O 1
ATOM 681 N N . ARG A 1 95 ? -0.200 -1.815 -13.522 1.00 85.56 95 ARG A N 1
ATOM 682 C CA . ARG A 1 95 ? 0.841 -1.112 -14.292 1.00 85.56 95 ARG A CA 1
ATOM 683 C C . ARG A 1 95 ? 1.900 -2.067 -14.828 1.00 85.56 95 ARG A C 1
ATOM 685 O O . ARG A 1 95 ? 2.287 -1.952 -15.989 1.00 85.56 95 ARG A O 1
ATOM 692 N N . GLY A 1 96 ? 2.344 -3.014 -14.003 1.00 83.00 96 GLY A N 1
ATOM 693 C CA . GLY A 1 96 ? 3.291 -4.052 -14.398 1.00 83.00 96 GLY A CA 1
ATOM 694 C C . GLY A 1 96 ? 2.773 -4.861 -15.585 1.00 83.00 96 GLY A C 1
ATOM 695 O O . GLY A 1 96 ? 3.471 -4.993 -16.590 1.00 83.00 96 GLY A O 1
ATOM 696 N N . ILE A 1 97 ? 1.521 -5.321 -15.520 1.00 86.31 97 ILE A N 1
ATOM 697 C CA . ILE A 1 97 ? 0.885 -6.077 -16.608 1.00 86.31 97 ILE A CA 1
ATOM 698 C C . ILE A 1 97 ? 0.711 -5.203 -17.857 1.00 86.31 97 ILE A C 1
ATOM 700 O O . ILE A 1 97 ? 1.139 -5.605 -18.937 1.00 86.31 97 ILE A O 1
ATOM 704 N N . MET A 1 98 ? 0.152 -3.996 -17.729 1.00 84.81 98 MET A N 1
ATOM 705 C CA . MET A 1 98 ? -0.072 -3.092 -18.866 1.00 84.81 98 MET A CA 1
ATOM 706 C C . MET A 1 98 ? 1.233 -2.723 -19.581 1.00 84.81 98 MET A C 1
ATOM 708 O O . MET A 1 98 ? 1.308 -2.803 -20.806 1.00 84.81 98 MET A O 1
ATOM 712 N N . GLY A 1 99 ? 2.284 -2.376 -18.832 1.00 80.44 99 GLY A N 1
ATOM 713 C CA . GLY A 1 99 ? 3.592 -2.050 -19.404 1.00 80.44 99 GLY A CA 1
ATOM 714 C C . GLY A 1 99 ? 4.243 -3.241 -20.111 1.00 80.44 99 GLY A C 1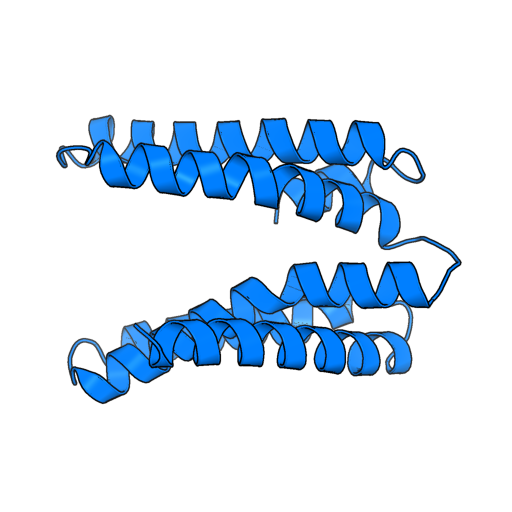
ATOM 715 O O . GLY A 1 99 ? 4.942 -3.072 -21.109 1.00 80.44 99 GLY A O 1
ATOM 716 N N . THR A 1 100 ? 3.977 -4.455 -19.634 1.00 82.06 100 THR A N 1
ATOM 717 C CA . THR A 1 100 ? 4.460 -5.696 -20.251 1.00 82.06 100 THR A CA 1
ATOM 718 C C . THR A 1 100 ? 3.741 -5.989 -21.566 1.00 82.06 100 THR A C 1
ATOM 720 O O . THR A 1 100 ? 4.393 -6.286 -22.565 1.00 82.06 100 THR A O 1
ATOM 723 N N . VAL A 1 101 ? 2.414 -5.828 -21.597 1.00 79.50 101 VAL A N 1
ATOM 724 C CA . VAL A 1 101 ? 1.605 -5.963 -22.821 1.00 79.50 101 VAL A CA 1
ATOM 725 C C . VAL A 1 101 ? 2.014 -4.927 -23.874 1.00 79.50 101 VAL A C 1
ATOM 727 O O . VAL A 1 101 ? 2.078 -5.253 -25.054 1.00 79.50 101 VAL A O 1
ATOM 730 N N . ALA A 1 102 ? 2.344 -3.703 -23.456 1.00 77.00 102 ALA A N 1
ATOM 731 C CA . ALA A 1 102 ? 2.750 -2.634 -24.367 1.00 77.00 102 ALA A CA 1
ATOM 732 C C . ALA A 1 102 ? 4.155 -2.822 -24.973 1.00 77.00 102 ALA A C 1
ATOM 734 O O . ALA A 1 102 ? 4.403 -2.356 -26.081 1.00 77.00 102 ALA A O 1
ATOM 735 N N . THR A 1 103 ? 5.083 -3.469 -24.259 1.00 75.38 103 THR A N 1
ATOM 736 C CA . THR A 1 103 ? 6.502 -3.550 -24.667 1.00 75.38 103 THR A CA 1
ATOM 737 C C . THR A 1 103 ? 6.933 -4.920 -25.190 1.00 75.38 103 THR A C 1
ATOM 739 O O . THR A 1 103 ? 7.963 -5.007 -25.853 1.00 75.38 103 THR A O 1
ATOM 742 N N . GLY A 1 104 ? 6.189 -5.994 -24.900 1.00 71.56 104 GLY A N 1
ATOM 743 C CA . GLY A 1 104 ? 6.477 -7.352 -25.384 1.00 71.56 104 GLY A CA 1
ATOM 744 C C . GLY A 1 104 ? 7.754 -8.002 -24.823 1.00 71.56 104 GLY A C 1
ATOM 745 O O . GLY A 1 104 ? 8.094 -9.115 -25.217 1.00 71.56 104 GLY A O 1
ATOM 746 N N . LEU A 1 105 ? 8.468 -7.345 -23.903 1.00 63.78 105 LEU A N 1
ATOM 747 C CA . LEU A 1 105 ? 9.724 -7.826 -23.315 1.00 63.78 105 LEU A CA 1
ATOM 748 C C . LEU A 1 105 ? 9.502 -8.383 -21.903 1.00 63.78 105 LEU A C 1
ATOM 750 O O . LEU A 1 105 ? 8.808 -7.771 -21.092 1.00 63.78 105 LEU A O 1
ATOM 754 N N . ASN A 1 106 ? 10.156 -9.508 -21.580 1.00 66.12 106 ASN A N 1
ATOM 755 C CA . ASN A 1 106 ? 10.085 -10.175 -20.267 1.00 66.12 106 ASN A CA 1
ATOM 756 C C . ASN A 1 106 ? 8.648 -10.493 -19.814 1.00 66.12 106 ASN A C 1
ATOM 758 O O . ASN A 1 106 ? 8.299 -10.300 -18.645 1.00 66.12 106 ASN A O 1
ATOM 762 N N . VAL A 1 107 ? 7.828 -10.977 -20.756 1.00 72.19 107 VAL A N 1
ATOM 763 C CA . VAL A 1 107 ? 6.383 -11.167 -20.571 1.00 72.19 107 VAL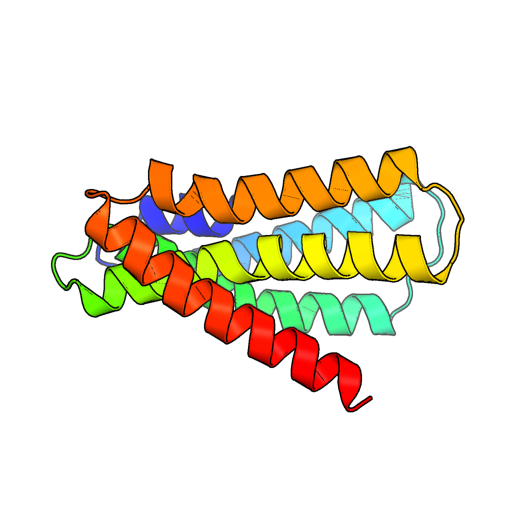 A CA 1
ATOM 764 C C . VAL A 1 107 ? 6.064 -12.055 -19.376 1.00 72.19 107 VAL A C 1
ATOM 766 O O . VAL A 1 107 ? 5.272 -11.664 -18.526 1.00 72.19 107 VAL A O 1
ATOM 769 N N . GLU A 1 108 ? 6.732 -13.201 -19.254 1.00 76.06 108 GLU A N 1
ATOM 770 C CA . GLU A 1 108 ? 6.447 -14.161 -18.186 1.00 76.06 108 GLU A CA 1
ATOM 771 C C . GLU A 1 108 ? 6.798 -13.614 -16.798 1.00 76.06 108 GLU A C 1
ATOM 773 O O . GLU A 1 108 ? 5.944 -13.586 -15.914 1.00 76.06 108 GLU A O 1
ATOM 778 N N . ALA A 1 109 ? 8.022 -13.112 -16.604 1.00 75.50 109 ALA A N 1
ATOM 779 C CA . ALA A 1 109 ? 8.479 -12.647 -15.294 1.00 75.50 109 ALA A CA 1
ATOM 780 C C . ALA A 1 109 ? 7.655 -11.455 -14.782 1.00 75.50 109 ALA A C 1
ATOM 782 O O . ALA A 1 109 ? 7.237 -11.443 -13.623 1.00 75.50 109 ALA A O 1
ATOM 783 N N . LYS A 1 110 ? 7.368 -10.475 -15.649 1.00 75.44 110 LYS A N 1
ATOM 784 C CA . LYS A 1 110 ? 6.595 -9.292 -15.257 1.00 75.44 110 LYS A CA 1
ATOM 785 C C . LYS A 1 110 ? 5.097 -9.554 -15.139 1.00 75.44 110 LYS A C 1
ATOM 787 O O . LYS A 1 110 ? 4.449 -8.923 -14.304 1.00 75.44 110 LYS A O 1
ATOM 792 N N . MET A 1 111 ? 4.536 -10.484 -15.918 1.00 82.19 111 MET A N 1
ATOM 793 C CA . MET A 1 111 ? 3.158 -10.929 -15.693 1.00 82.19 111 MET A CA 1
ATOM 794 C C . MET A 1 111 ? 3.028 -11.636 -14.348 1.00 82.19 111 MET A C 1
ATOM 796 O O . MET A 1 111 ? 2.110 -11.319 -13.597 1.00 82.19 111 MET A O 1
ATOM 800 N N . VAL A 1 112 ? 3.952 -12.543 -14.013 1.00 85.88 112 VAL A N 1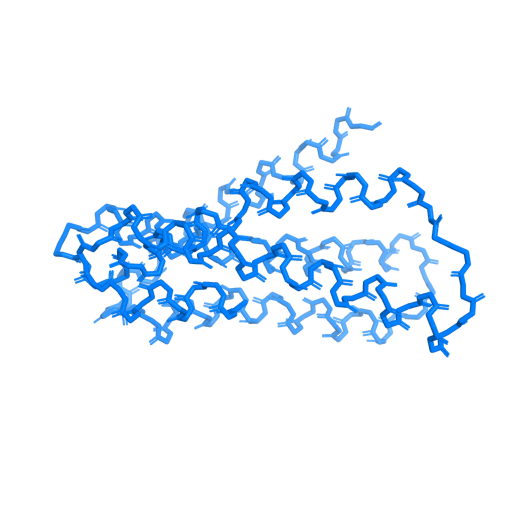
ATOM 801 C CA . VAL A 1 112 ? 3.947 -13.237 -12.716 1.00 85.88 112 VAL A CA 1
ATOM 802 C C . VAL A 1 112 ? 4.073 -12.234 -11.571 1.00 85.88 112 VAL A C 1
ATOM 804 O O . VAL A 1 112 ? 3.282 -12.282 -10.632 1.00 85.88 112 VAL A O 1
ATOM 807 N N . GLU A 1 113 ? 5.005 -11.284 -11.659 1.00 83.00 113 GLU A N 1
ATOM 808 C CA . GLU A 1 113 ? 5.161 -10.217 -10.665 1.00 83.00 113 GLU A CA 1
ATOM 809 C C . GLU A 1 113 ? 3.882 -9.374 -10.523 1.00 83.00 113 GLU A C 1
ATOM 811 O O . GLU A 1 113 ? 3.389 -9.165 -9.412 1.00 83.00 113 GLU A O 1
ATOM 816 N N . GLY A 1 114 ? 3.292 -8.945 -11.643 1.00 87.19 114 GLY A N 1
ATOM 817 C CA . GLY A 1 114 ? 2.070 -8.147 -11.640 1.00 87.19 114 GLY A CA 1
ATOM 818 C C . GLY A 1 114 ? 0.871 -8.886 -11.040 1.00 87.19 114 GLY A C 1
ATOM 819 O O . GLY A 1 114 ? 0.140 -8.326 -10.221 1.00 87.19 114 GLY A O 1
ATOM 820 N N . VAL A 1 115 ? 0.701 -10.168 -11.375 1.00 89.38 115 VAL A N 1
ATOM 821 C CA . VAL A 1 115 ? -0.336 -11.032 -10.792 1.00 89.38 115 VAL A CA 1
ATOM 822 C C . VAL A 1 115 ? -0.105 -11.224 -9.296 1.00 89.38 115 VAL A C 1
ATOM 824 O O . VAL A 1 115 ? -1.057 -11.125 -8.523 1.00 89.38 115 VAL A O 1
ATOM 827 N N . CYS A 1 116 ? 1.140 -11.434 -8.864 1.00 89.12 116 CYS A N 1
ATOM 828 C CA . CYS A 1 116 ? 1.487 -11.525 -7.448 1.00 89.12 116 CYS A CA 1
ATOM 829 C C . CYS A 1 116 ? 1.112 -10.245 -6.692 1.00 89.12 116 CYS A C 1
ATOM 831 O O . CYS A 1 116 ? 0.511 -10.327 -5.621 1.00 89.12 116 CYS A O 1
ATOM 833 N N . PHE A 1 117 ? 1.391 -9.063 -7.247 1.00 87.12 117 PHE A N 1
ATOM 834 C CA . PHE A 1 117 ? 1.001 -7.799 -6.620 1.00 87.12 117 PHE A CA 1
ATOM 835 C C . PHE A 1 117 ? -0.516 -7.613 -6.547 1.00 87.12 117 PHE A C 1
ATOM 837 O O . PHE A 1 117 ? -1.031 -7.239 -5.491 1.00 87.12 117 PHE A O 1
ATOM 844 N N . ILE A 1 118 ? -1.252 -7.949 -7.610 1.00 90.44 118 ILE A N 1
ATOM 845 C CA . ILE A 1 118 ? -2.722 -7.929 -7.584 1.00 90.44 118 ILE A CA 1
ATOM 846 C C . ILE A 1 118 ? -3.246 -8.896 -6.521 1.00 90.44 118 ILE A C 1
ATOM 848 O O . ILE A 1 118 ? -4.083 -8.512 -5.706 1.00 90.44 118 ILE A O 1
ATOM 852 N N . ALA A 1 119 ? -2.731 -10.126 -6.477 1.00 89.88 119 ALA A N 1
ATOM 853 C CA . ALA A 1 119 ? -3.127 -11.123 -5.491 1.00 89.88 119 ALA A CA 1
ATOM 854 C C . ALA A 1 119 ? -2.871 -10.623 -4.062 1.00 89.88 119 ALA A C 1
ATOM 856 O O . ALA A 1 119 ? -3.772 -10.679 -3.227 1.00 89.88 119 ALA A O 1
ATOM 857 N N . VAL A 1 120 ? -1.693 -10.054 -3.786 1.00 86.44 120 VAL A N 1
ATOM 858 C CA . VAL A 1 120 ? -1.398 -9.425 -2.489 1.00 86.44 120 VAL A CA 1
ATOM 859 C C . VAL A 1 120 ? -2.415 -8.328 -2.187 1.00 86.44 120 VAL A C 1
ATOM 861 O O . VAL A 1 120 ? -3.006 -8.341 -1.112 1.00 86.44 120 VAL A O 1
ATOM 864 N N . GLY A 1 121 ? -2.689 -7.424 -3.126 1.00 85.25 121 GLY A N 1
ATOM 865 C CA . GLY A 1 121 ? -3.681 -6.364 -2.949 1.00 85.25 121 GLY A CA 1
ATOM 866 C C . GLY A 1 121 ? -5.103 -6.871 -2.681 1.00 85.25 121 GLY A C 1
ATOM 867 O O . GLY A 1 121 ? -5.830 -6.266 -1.900 1.00 85.25 121 GLY A O 1
ATOM 868 N N . LEU A 1 122 ? -5.499 -8.002 -3.268 1.00 88.00 122 LEU A N 1
ATOM 869 C CA . LEU A 1 122 ? -6.822 -8.604 -3.078 1.00 88.00 122 LEU A CA 1
ATOM 870 C C . LEU A 1 122 ? -6.945 -9.383 -1.761 1.00 88.00 122 LEU A C 1
ATOM 872 O O . LEU A 1 122 ? -7.970 -9.291 -1.078 1.00 88.00 122 LEU A O 1
ATOM 876 N N . PHE A 1 123 ? -5.915 -10.148 -1.392 1.00 86.75 123 PHE A N 1
ATOM 877 C CA . PHE A 1 123 ? -5.943 -11.039 -0.229 1.00 86.75 123 PHE A CA 1
ATOM 878 C C . PHE A 1 123 ? -5.484 -10.370 1.065 1.00 86.75 123 PHE A C 1
ATOM 880 O O . PHE A 1 123 ? -5.938 -10.754 2.143 1.00 86.75 123 PHE A O 1
ATOM 887 N N . LEU A 1 124 ? -4.648 -9.334 0.993 1.00 78.06 124 LEU A N 1
ATOM 888 C CA . LEU A 1 124 ? -4.240 -8.560 2.161 1.00 78.06 124 LEU A CA 1
ATOM 889 C C . LEU A 1 124 ? -5.434 -8.055 2.990 1.00 78.06 124 LE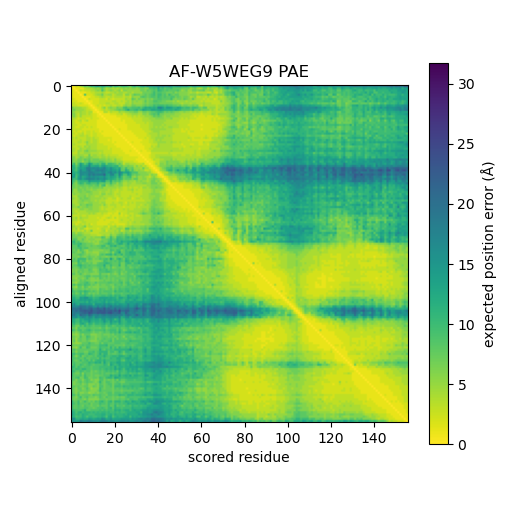U A C 1
ATOM 891 O O . LEU A 1 124 ? -5.454 -8.293 4.203 1.00 78.06 124 LEU A O 1
ATOM 895 N N . PRO A 1 125 ? -6.457 -7.406 2.399 1.00 79.31 125 PRO A N 1
ATOM 896 C CA . PRO A 1 125 ? -7.595 -6.955 3.174 1.00 79.31 125 PRO A CA 1
ATOM 897 C C . PRO A 1 125 ? -8.429 -8.123 3.697 1.00 79.31 125 PRO A C 1
ATOM 899 O O . PRO A 1 125 ? -9.052 -7.966 4.740 1.00 79.31 125 PRO A O 1
ATOM 902 N N . LEU A 1 126 ? -8.417 -9.293 3.045 1.00 82.31 126 LEU A N 1
ATOM 903 C CA . LEU A 1 126 ? -9.147 -10.475 3.511 1.00 82.31 126 LEU A CA 1
ATOM 904 C C . LEU A 1 126 ? -8.578 -10.970 4.844 1.00 82.31 126 LEU A C 1
ATOM 906 O O . LEU A 1 126 ? -9.335 -11.121 5.800 1.00 82.31 126 LEU A O 1
ATOM 910 N N . VAL A 1 127 ? -7.251 -11.129 4.924 1.00 78.69 127 VAL A N 1
ATOM 911 C CA . VAL A 1 127 ? -6.532 -11.602 6.126 1.00 78.69 127 VAL A CA 1
ATOM 912 C C . VAL A 1 127 ? -6.728 -10.660 7.318 1.00 78.69 127 VAL A C 1
ATOM 914 O O . VAL A 1 127 ? -6.745 -11.089 8.470 1.00 78.69 127 VAL A O 1
ATOM 917 N N . ILE A 1 128 ? -6.878 -9.363 7.050 1.00 76.88 128 ILE A N 1
ATOM 918 C CA . ILE A 1 128 ? -7.011 -8.338 8.089 1.00 76.88 128 ILE A CA 1
ATOM 919 C C . ILE A 1 128 ? -8.485 -8.078 8.449 1.00 76.88 128 ILE A C 1
ATOM 921 O O . ILE A 1 128 ? -8.798 -7.696 9.582 1.00 76.88 128 ILE A O 1
ATOM 925 N N . SER A 1 129 ? -9.400 -8.251 7.493 1.00 78.31 129 SER A N 1
ATOM 926 C CA . SER A 1 129 ? -10.826 -8.011 7.691 1.00 78.31 129 SER A CA 1
ATOM 927 C C . SER A 1 129 ? -11.415 -8.959 8.733 1.00 78.31 129 SER A C 1
ATOM 929 O O . SER A 1 129 ? -11.042 -10.121 8.847 1.00 78.31 129 SER A O 1
ATOM 931 N N . ARG A 1 130 ? -12.392 -8.463 9.496 1.00 77.44 130 ARG A N 1
ATOM 932 C CA . ARG A 1 130 ? -13.150 -9.294 10.447 1.00 77.44 130 ARG A CA 1
ATOM 933 C C . ARG A 1 130 ? -14.349 -9.986 9.804 1.00 77.44 130 ARG A C 1
ATOM 935 O O . ARG A 1 130 ? -15.019 -10.775 10.458 1.00 77.44 130 ARG A O 1
ATOM 942 N N . SER A 1 131 ? -14.680 -9.624 8.567 1.00 84.44 131 SER A N 1
ATOM 943 C CA . SER A 1 131 ? -15.829 -10.157 7.848 1.00 84.44 131 SER A CA 1
ATOM 944 C C . SER A 1 131 ? -15.648 -10.010 6.341 1.00 84.44 131 SER A C 1
ATOM 946 O O . SER A 1 131 ? -15.062 -9.035 5.867 1.00 84.44 131 SER A O 1
ATOM 948 N N . LEU A 1 132 ? -16.255 -10.926 5.583 1.00 85.75 132 LEU A N 1
ATOM 949 C CA . LEU A 1 132 ? -16.272 -10.876 4.119 1.00 85.75 132 LEU A CA 1
ATOM 950 C C . LEU A 1 132 ? -16.910 -9.579 3.585 1.00 85.75 132 LEU A C 1
ATOM 952 O O . LEU A 1 132 ? -16.501 -9.054 2.554 1.00 85.75 132 LEU A O 1
ATOM 956 N N . ARG A 1 133 ? -17.891 -9.021 4.307 1.00 89.06 133 ARG A N 1
ATOM 957 C CA . ARG A 1 133 ? -18.535 -7.750 3.935 1.00 89.06 133 ARG A CA 1
ATOM 958 C C . ARG A 1 133 ? -17.570 -6.570 4.034 1.00 89.06 133 ARG A C 1
ATOM 960 O O . ARG A 1 133 ? -17.598 -5.696 3.174 1.00 89.06 133 ARG A O 1
ATOM 967 N N . ASP A 1 134 ? -16.731 -6.536 5.067 1.00 83.69 134 ASP A N 1
ATOM 968 C CA . ASP A 1 134 ? -15.709 -5.493 5.209 1.00 83.69 134 ASP A CA 1
ATOM 969 C C . ASP A 1 134 ? -14.646 -5.617 4.121 1.00 83.69 134 ASP A C 1
ATOM 971 O O . ASP A 1 134 ? -14.232 -4.604 3.560 1.00 83.69 134 ASP A O 1
ATOM 975 N N . TRP A 1 135 ? -14.259 -6.853 3.799 1.00 87.31 135 TRP A N 1
ATOM 976 C CA . TRP A 1 135 ? -13.349 -7.147 2.701 1.00 87.31 135 TRP A CA 1
ATOM 977 C C . TRP A 1 135 ? -13.890 -6.616 1.368 1.00 87.31 135 TRP A C 1
ATOM 979 O O . TRP A 1 135 ? -13.248 -5.760 0.762 1.00 87.31 135 TRP A O 1
ATOM 989 N N . LEU A 1 136 ? -15.106 -7.005 0.968 1.00 90.62 136 LEU A N 1
ATOM 990 C CA . LEU A 1 136 ? -15.728 -6.530 -0.276 1.00 90.62 136 LEU A CA 1
ATOM 991 C C . LEU A 1 136 ? -15.815 -5.000 -0.332 1.00 90.62 136 LEU A C 1
ATOM 993 O O . LEU A 1 136 ? -15.449 -4.390 -1.333 1.00 90.62 136 LEU A O 1
ATOM 997 N N . ARG A 1 137 ? -16.243 -4.355 0.760 1.00 91.25 137 ARG A N 1
ATOM 998 C CA . ARG A 1 137 ? -16.306 -2.886 0.829 1.00 91.25 137 ARG A CA 1
ATOM 999 C C . ARG A 1 137 ? -14.928 -2.245 0.686 1.00 91.25 137 ARG A C 1
ATOM 1001 O O . ARG A 1 137 ? -14.804 -1.218 0.026 1.00 91.25 137 ARG A O 1
ATOM 1008 N N . SER A 1 138 ? -13.894 -2.838 1.281 1.00 88.56 138 SER A N 1
ATOM 1009 C CA . SER A 1 138 ? -12.525 -2.332 1.151 1.00 88.56 138 SER A CA 1
ATOM 1010 C C . SER A 1 138 ? -11.971 -2.501 -0.261 1.00 88.56 138 SER A C 1
ATOM 1012 O O . SER A 1 138 ? -11.251 -1.621 -0.725 1.00 88.56 138 SER A O 1
ATOM 1014 N N . LEU A 1 139 ? -12.372 -3.558 -0.977 1.00 90.19 139 LEU A N 1
ATOM 1015 C CA . LEU A 1 139 ? -12.028 -3.740 -2.385 1.00 90.19 139 LEU A CA 1
ATOM 1016 C C . LEU A 1 139 ? -12.685 -2.691 -3.279 1.00 90.19 139 LEU A C 1
ATOM 1018 O O . LEU A 1 139 ? -12.034 -2.210 -4.196 1.00 90.19 139 LEU A O 1
ATOM 1022 N N . VAL A 1 140 ? -13.923 -2.277 -2.991 1.00 92.62 140 VAL A N 1
ATOM 1023 C CA . VAL A 1 140 ? -14.563 -1.164 -3.716 1.00 92.62 140 VAL A CA 1
ATOM 1024 C C . VAL A 1 140 ? -13.764 0.130 -3.537 1.00 92.62 140 VAL A C 1
ATOM 1026 O O . VAL A 1 140 ? -13.495 0.829 -4.511 1.00 92.62 140 VAL A O 1
ATOM 1029 N N . VAL A 1 141 ? -13.324 0.429 -2.309 1.00 91.81 141 VAL A N 1
ATOM 1030 C CA . VAL A 1 141 ? -12.459 1.592 -2.043 1.00 91.81 141 VAL A CA 1
ATOM 1031 C C . VAL A 1 141 ? -11.122 1.460 -2.775 1.00 91.81 141 VAL A C 1
ATOM 1033 O O . VAL A 1 141 ? -10.677 2.415 -3.408 1.00 91.81 141 VAL A O 1
ATOM 1036 N N . ALA A 1 142 ? -10.492 0.284 -2.718 1.00 89.19 142 ALA A N 1
ATOM 1037 C CA . ALA A 1 142 ? -9.226 0.033 -3.395 1.00 89.19 142 ALA A CA 1
ATOM 1038 C C . ALA A 1 142 ? -9.357 0.195 -4.916 1.00 89.19 142 ALA A C 1
ATOM 1040 O O . ALA A 1 142 ? -8.546 0.888 -5.517 1.00 89.19 142 ALA A O 1
ATOM 1041 N N . ALA A 1 143 ? -10.403 -0.366 -5.525 1.00 89.44 143 ALA A N 1
ATOM 1042 C CA . ALA A 1 143 ? -10.687 -0.234 -6.950 1.00 89.44 143 ALA A CA 1
ATOM 1043 C C . ALA A 1 143 ? -10.900 1.231 -7.359 1.00 89.44 143 ALA A C 1
ATOM 1045 O O . ALA A 1 143 ? -10.359 1.659 -8.375 1.00 89.44 143 ALA A O 1
ATOM 1046 N N . GLY A 1 144 ? -11.616 2.019 -6.548 1.00 90.44 144 GLY A N 1
ATOM 1047 C CA . GLY A 1 144 ? -11.776 3.457 -6.780 1.00 90.44 144 GLY A CA 1
ATOM 1048 C C . GLY A 1 144 ? -10.442 4.214 -6.766 1.00 90.44 144 GLY A C 1
ATOM 1049 O O . GLY A 1 144 ? -10.181 5.025 -7.651 1.00 90.44 144 GLY A O 1
ATOM 1050 N N . LEU A 1 145 ? -9.565 3.909 -5.804 1.00 88.44 145 LEU A N 1
ATOM 1051 C CA . LEU A 1 145 ? -8.225 4.501 -5.728 1.00 88.44 145 LEU A CA 1
ATOM 1052 C C . LEU A 1 145 ? -7.336 4.073 -6.902 1.00 88.44 145 LEU A C 1
ATOM 1054 O O . LEU A 1 145 ? -6.648 4.912 -7.474 1.00 88.44 145 LEU A O 1
ATOM 1058 N N . VAL A 1 146 ? -7.370 2.797 -7.292 1.00 88.50 146 VAL A N 1
ATOM 1059 C CA . VAL A 1 146 ? -6.638 2.298 -8.468 1.00 88.50 146 VAL A CA 1
ATOM 1060 C C . VAL A 1 146 ? -7.133 2.986 -9.734 1.00 88.50 146 VAL A C 1
ATOM 1062 O O . VAL A 1 146 ? -6.317 3.452 -10.520 1.00 88.50 146 VAL A O 1
ATOM 1065 N N . GLY A 1 147 ? -8.451 3.109 -9.913 1.00 87.06 147 GLY A N 1
ATOM 1066 C CA . GLY A 1 147 ? -9.040 3.818 -11.047 1.00 87.06 147 GLY A CA 1
ATOM 1067 C C . GLY A 1 147 ? -8.565 5.267 -11.130 1.00 87.06 147 GLY A C 1
ATOM 1068 O O . GLY A 1 147 ? -8.208 5.729 -12.209 1.00 87.06 147 GLY A O 1
ATOM 1069 N N . LEU A 1 148 ? -8.471 5.960 -9.990 1.00 88.12 148 LEU A N 1
ATOM 1070 C CA . LEU A 1 148 ? -7.923 7.315 -9.926 1.00 88.12 148 LEU A CA 1
ATOM 1071 C C . LEU A 1 148 ? -6.440 7.358 -10.323 1.00 88.12 148 LEU A C 1
ATOM 1073 O O . LEU A 1 148 ? -6.037 8.234 -11.080 1.00 88.12 148 LEU A O 1
ATOM 1077 N N . VAL A 1 149 ? -5.635 6.406 -9.846 1.00 84.31 149 VAL A N 1
ATOM 1078 C CA . VAL A 1 149 ? -4.209 6.304 -10.195 1.00 84.31 149 VAL A CA 1
ATOM 1079 C C . VAL A 1 149 ? -4.022 6.063 -11.696 1.00 84.31 149 VAL A C 1
ATOM 1081 O O . VAL A 1 149 ? -3.245 6.770 -12.330 1.00 84.31 149 VAL A O 1
ATOM 1084 N N . VAL A 1 150 ? -4.768 5.119 -12.273 1.00 82.56 150 VAL A N 1
ATOM 1085 C CA . VAL A 1 150 ? -4.713 4.809 -13.709 1.00 82.56 150 VAL A CA 1
ATOM 1086 C C . VAL A 1 150 ? -5.194 5.995 -14.546 1.00 82.56 150 VAL A C 1
ATOM 1088 O O . VAL A 1 150 ? -4.572 6.322 -15.550 1.00 82.56 150 VAL A O 1
ATOM 1091 N N . LEU A 1 151 ? -6.261 6.681 -14.127 1.00 85.50 151 LEU A N 1
ATOM 1092 C CA . LEU A 1 151 ? -6.750 7.876 -14.815 1.00 85.50 151 LEU A CA 1
ATOM 1093 C C . LEU A 1 151 ? -5.690 8.984 -14.841 1.00 85.50 151 LEU A C 1
ATOM 1095 O O . LEU A 1 151 ? -5.492 9.612 -15.875 1.00 85.50 151 LEU A O 1
ATOM 1099 N N . VAL A 1 152 ? -4.995 9.211 -13.722 1.00 85.12 152 VAL A N 1
ATOM 1100 C CA . VAL A 1 152 ? -3.902 10.191 -13.651 1.00 85.12 152 VAL A CA 1
ATOM 1101 C C . VAL A 1 152 ? -2.753 9.813 -14.585 1.00 85.12 152 VAL A C 1
ATOM 1103 O O . VAL A 1 152 ? -2.174 10.703 -15.200 1.00 85.12 152 VAL A O 1
ATOM 1106 N N . ASP A 1 153 ? -2.434 8.524 -14.715 1.00 79.31 153 ASP A N 1
ATOM 1107 C CA . ASP A 1 153 ? -1.400 8.068 -15.649 1.00 79.31 153 ASP A CA 1
ATOM 1108 C C . ASP A 1 153 ? -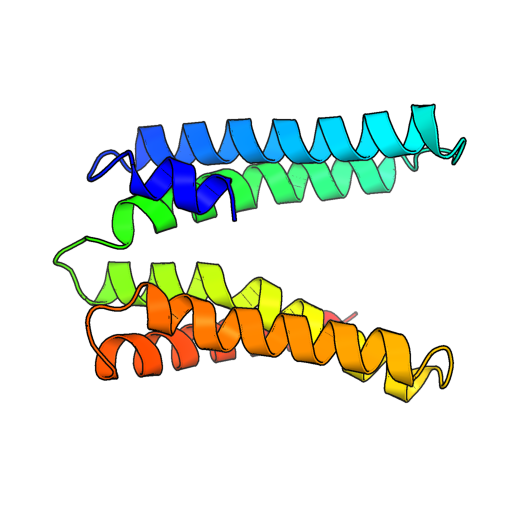1.803 8.268 -17.113 1.00 79.31 153 ASP A C 1
ATOM 1110 O O . ASP A 1 153 ? -0.955 8.620 -17.921 1.00 79.31 153 ASP A O 1
ATOM 1114 N N . LEU A 1 154 ? -3.082 8.083 -17.456 1.00 77.00 154 LEU A N 1
ATOM 1115 C CA . LEU A 1 154 ? -3.591 8.289 -18.820 1.00 77.00 154 LEU A CA 1
ATOM 1116 C C . LEU A 1 154 ? -3.624 9.763 -19.246 1.00 77.00 154 LEU A C 1
ATOM 1118 O O . LEU A 1 154 ? -3.690 10.053 -20.437 1.00 77.00 154 LEU A O 1
ATOM 1122 N N . LEU A 1 155 ? -3.635 10.689 -18.286 1.00 81.19 155 LEU A N 1
ATOM 1123 C CA . LEU A 1 155 ? -3.646 12.133 -18.538 1.00 81.19 155 LEU A CA 1
ATOM 1124 C C . LEU A 1 155 ? -2.238 12.737 -18.680 1.00 81.19 155 LEU A C 1
ATOM 1126 O O . LEU A 1 155 ? -2.127 13.946 -18.889 1.00 81.19 155 LEU A O 1
ATOM 1130 N N . ARG A 1 156 ? -1.181 11.935 -18.517 1.00 71.62 156 ARG A N 1
ATOM 1131 C CA . ARG A 1 156 ? 0.223 12.344 -18.662 1.00 71.62 156 ARG A CA 1
ATOM 1132 C C . ARG A 1 156 ? 0.778 11.931 -20.015 1.00 71.62 156 ARG A C 1
ATOM 1134 O O . ARG A 1 156 ? 1.597 12.719 -20.534 1.00 71.62 156 ARG A O 1
#

Mean predicted aligned error: 7.74 Å

InterPro domains:
  IPR045393 Protein of unknown function DUF6518 [PF20128] (2-151)

Sequence (156 aa):
MITIGVGANLRNQWRLAALAGLVTQIGLVTSYYSAKSVLAGHPLSVASLVIYSLVAVFAGPLCGAAGACLRDRRLLIRVLSLGVASAPWIADGVRGIMGTVATGLNVEAKMVEGVCFIAVGLFLPLVISRSLRDWLRSLVVAAGLVGLVVLVDLLR

Solvent-accessible surface area (backbone atoms only — not comparable to full-atom values): 7561 Å² total; per-residue (Å²): 111,66,27,29,56,58,1,49,72,31,62,85,36,42,69,61,8,14,51,51,2,26,54,46,29,49,48,50,54,50,51,52,51,52,46,41,45,72,75,65,70,45,86,80,56,66,68,56,54,52,52,54,48,53,50,23,62,56,47,12,26,53,37,0,24,25,20,14,33,57,76,48,86,53,63,68,60,23,27,51,28,37,6,64,69,17,19,60,33,34,40,52,10,50,49,36,36,52,54,27,71,76,64,69,57,66,48,68,65,38,39,52,51,11,50,51,28,31,48,47,24,63,46,52,33,50,77,64,37,93,41,73,68,48,26,54,54,10,49,54,48,13,51,53,52,28,51,52,53,52,52,56,59,74,74,106

Radius of gyration: 16.67 Å; Cα contacts (8 Å, |Δi|>4): 229; chains: 1; bounding box: 46×27×45 Å

Organism: NCBI:txid1449976